Protein AF-A0AAJ1TEX1-F1 (afdb_monomer)

Solvent-accessible surface area (backbone atoms only — not comparable to full-atom values): 8470 Å² total; per-residue (Å²): 113,75,66,60,57,51,54,52,51,53,51,53,50,50,50,52,51,50,51,51,52,50,53,55,50,51,50,53,51,51,39,49,51,28,32,52,49,52,51,50,42,47,74,66,40,41,61,56,45,56,49,54,50,49,52,51,43,51,52,52,47,53,42,58,75,76,40,83,77,50,73,68,58,36,50,54,52,36,56,49,50,53,51,44,50,52,53,47,52,52,42,52,64,70,61,71,62,96,62,83,92,69,66,88,77,58,64,61,63,54,52,34,51,48,51,39,37,50,29,59,70,34,81,91,32,60,86,50,35,60,60,49,36,49,52,35,51,50,51,51,52,56,49,51,50,53,53,51,49,38,62,67,43,133

Structure (mmCIF, N/CA/C/O backbone):
data_AF-A0AAJ1TEX1-F1
#
_entry.id   AF-A0AAJ1TEX1-F1
#
loop_
_atom_site.group_PDB
_atom_site.id
_atom_site.type_symbol
_atom_site.label_atom_id
_atom_site.label_alt_id
_atom_site.label_co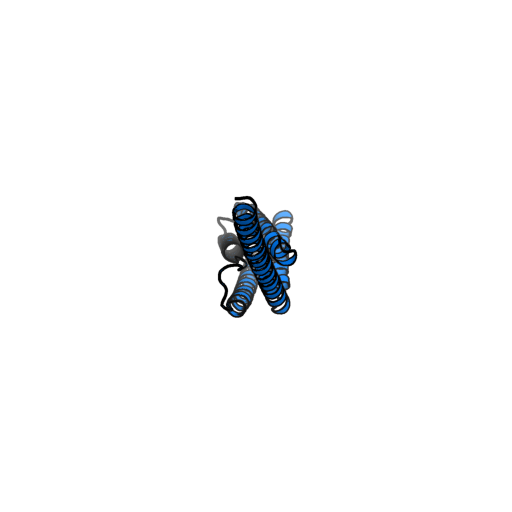mp_id
_atom_site.label_asym_id
_atom_site.label_entity_id
_atom_site.label_seq_id
_atom_site.pdbx_PDB_ins_code
_atom_site.Cartn_x
_atom_site.Cartn_y
_atom_site.Cartn_z
_atom_site.occupancy
_atom_site.B_iso_or_equiv
_atom_site.auth_seq_id
_atom_site.auth_comp_id
_atom_site.auth_asym_id
_atom_site.auth_atom_id
_atom_site.pdbx_PDB_model_num
ATOM 1 N N . MET A 1 1 ? -55.916 10.473 38.255 1.00 49.97 1 MET A N 1
ATOM 2 C CA . MET A 1 1 ? -55.464 10.814 36.882 1.00 49.97 1 MET A CA 1
ATOM 3 C C . MET A 1 1 ? -54.032 11.368 36.821 1.00 49.97 1 MET A C 1
ATOM 5 O O . MET A 1 1 ? -53.234 10.807 36.084 1.00 49.97 1 MET A O 1
ATOM 9 N N . LYS A 1 2 ? -53.637 12.364 37.640 1.00 49.16 2 LYS A N 1
ATOM 10 C CA . LYS A 1 2 ? -52.251 12.905 37.665 1.00 49.16 2 LYS A CA 1
ATOM 11 C C . LYS A 1 2 ? -51.138 11.877 37.961 1.00 49.16 2 LYS A C 1
ATOM 13 O O . LYS A 1 2 ? -50.056 11.996 37.403 1.00 49.16 2 LYS A O 1
ATOM 18 N N . GLN A 1 3 ? -51.381 10.861 38.79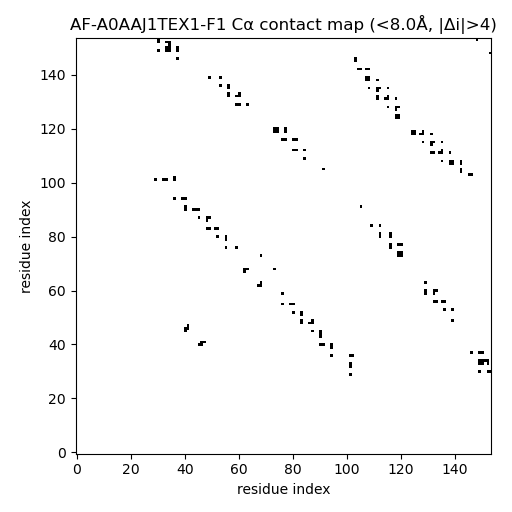9 1.00 50.88 3 GLN A N 1
ATOM 19 C CA . GLN A 1 3 ? -50.377 9.822 39.102 1.00 50.88 3 GLN A CA 1
ATOM 20 C C . GLN A 1 3 ? -50.117 8.845 37.941 1.00 50.88 3 GLN A C 1
ATOM 22 O O . GLN A 1 3 ? -49.003 8.346 37.820 1.00 50.88 3 GLN A O 1
ATOM 27 N N . PHE A 1 4 ? -51.108 8.588 37.081 1.00 49.16 4 PHE A N 1
ATOM 28 C CA . PHE A 1 4 ? -50.970 7.645 35.962 1.00 49.16 4 PHE A CA 1
ATOM 29 C C . PHE A 1 4 ? -50.106 8.245 34.842 1.00 49.16 4 PHE A C 1
ATOM 31 O O . PHE A 1 4 ? -49.181 7.597 34.369 1.00 49.16 4 PHE A O 1
ATOM 38 N N . ILE A 1 5 ? -50.328 9.529 34.532 1.00 53.00 5 ILE A N 1
ATOM 39 C CA . ILE A 1 5 ? -49.547 10.309 33.553 1.00 53.00 5 ILE A CA 1
ATOM 40 C C . ILE A 1 5 ? -48.088 10.481 34.014 1.00 53.00 5 ILE A C 1
ATOM 42 O O . ILE A 1 5 ? -47.157 10.430 33.213 1.00 53.00 5 ILE A O 1
ATOM 46 N N . ARG A 1 6 ? -47.867 10.639 35.327 1.00 53.19 6 ARG A N 1
ATOM 47 C CA . ARG A 1 6 ? -46.519 10.719 35.911 1.00 53.19 6 ARG A CA 1
ATOM 48 C C . ARG A 1 6 ? -45.756 9.397 35.786 1.00 53.19 6 ARG A C 1
ATOM 50 O O . ARG A 1 6 ? -44.587 9.431 35.429 1.00 53.19 6 ARG A O 1
ATOM 57 N N . LYS A 1 7 ? -46.418 8.256 36.029 1.00 57.59 7 LYS A N 1
ATOM 58 C CA . LYS A 1 7 ? -45.819 6.914 35.897 1.00 57.59 7 LYS A CA 1
ATOM 59 C C . LYS A 1 7 ? -45.480 6.557 34.445 1.00 57.59 7 LYS A C 1
ATOM 61 O O . LYS A 1 7 ? -44.423 5.981 34.198 1.00 57.59 7 LYS A O 1
ATOM 66 N N . SER A 1 8 ? -46.333 6.925 33.487 1.00 60.84 8 SER A N 1
ATOM 67 C CA . SER A 1 8 ? -46.066 6.708 32.058 1.00 60.84 8 SER A CA 1
ATOM 68 C C . SER A 1 8 ? -44.949 7.613 31.527 1.00 60.84 8 SER A C 1
ATOM 70 O O . SER A 1 8 ? -44.112 7.154 30.758 1.00 60.84 8 SER A O 1
ATOM 72 N N . GLY A 1 9 ? -44.878 8.870 31.984 1.00 65.25 9 GLY A N 1
ATOM 73 C CA . GLY A 1 9 ? -43.797 9.794 31.623 1.00 65.25 9 GLY A CA 1
ATOM 74 C C . GLY A 1 9 ? -42.427 9.354 32.145 1.00 65.25 9 GLY A C 1
ATOM 75 O O . GLY A 1 9 ? -41.445 9.410 31.413 1.00 65.25 9 GLY A O 1
ATOM 76 N N . THR A 1 10 ? -42.357 8.839 33.378 1.00 69.81 10 THR A N 1
ATOM 77 C CA . THR A 1 10 ? -41.110 8.283 33.929 1.00 69.81 10 THR A CA 1
ATOM 78 C C . THR A 1 10 ? -40.674 7.002 33.222 1.00 69.81 10 THR A C 1
ATOM 80 O O . THR A 1 10 ? -39.482 6.806 33.019 1.00 69.81 10 THR A O 1
ATOM 83 N N . ALA A 1 11 ? -41.615 6.145 32.809 1.00 72.38 11 ALA A N 1
ATOM 84 C CA . ALA A 1 11 ? -41.295 4.928 32.062 1.00 72.38 11 ALA A CA 1
ATOM 85 C C . ALA A 1 11 ? -40.742 5.245 30.661 1.00 72.38 11 ALA A C 1
ATOM 87 O O . ALA A 1 11 ? -39.729 4.678 30.266 1.00 72.38 11 ALA A O 1
ATOM 88 N N . LEU A 1 12 ? -41.349 6.198 29.945 1.00 75.94 12 LEU A N 1
ATOM 89 C CA . LEU A 1 12 ? -40.847 6.668 28.648 1.00 75.94 12 LEU A CA 1
ATOM 90 C C . LEU A 1 12 ? -39.472 7.337 28.763 1.00 75.94 12 LEU A C 1
ATOM 92 O O . LEU A 1 12 ? -38.611 7.095 27.923 1.00 75.94 12 LEU A O 1
ATOM 96 N N . ALA A 1 13 ? -39.241 8.127 29.815 1.00 77.19 13 ALA A N 1
ATOM 97 C CA . ALA A 1 13 ? -37.935 8.729 30.074 1.00 77.19 13 ALA A CA 1
ATOM 98 C C . ALA A 1 13 ? -36.854 7.669 30.343 1.00 77.19 13 ALA A C 1
ATOM 100 O O . ALA A 1 13 ? -35.757 7.770 29.805 1.00 77.19 13 ALA A O 1
ATOM 101 N N . LEU A 1 14 ? -37.167 6.626 31.121 1.00 80.62 14 LEU A N 1
ATOM 102 C CA . LEU A 1 14 ? -36.243 5.514 31.364 1.00 80.62 14 LEU A CA 1
ATOM 103 C C . LEU A 1 14 ? -35.935 4.739 30.078 1.00 80.62 14 LEU A C 1
ATOM 105 O O . LEU A 1 14 ? -34.771 4.466 29.814 1.00 80.62 14 LEU A O 1
ATOM 109 N N . ILE A 1 15 ? -36.946 4.457 29.247 1.00 82.69 15 ILE A N 1
ATOM 110 C CA . ILE A 1 15 ? -36.753 3.805 27.942 1.00 82.69 15 ILE A CA 1
ATOM 111 C C . ILE A 1 15 ? -35.863 4.661 27.032 1.00 82.69 15 ILE A C 1
ATOM 113 O O . ILE A 1 15 ? -34.927 4.139 26.434 1.00 82.69 15 ILE A O 1
ATOM 117 N N . ALA A 1 16 ? -36.109 5.972 26.955 1.00 80.69 16 ALA A N 1
ATOM 118 C CA . ALA A 1 16 ? -35.297 6.880 26.149 1.00 80.69 16 ALA A CA 1
ATOM 119 C C . ALA A 1 16 ? -33.834 6.920 26.622 1.00 80.69 16 ALA A C 1
ATOM 121 O O . ALA A 1 16 ? -32.925 6.859 25.798 1.00 80.69 16 ALA A O 1
ATOM 122 N N . VAL A 1 17 ? -33.598 6.956 27.939 1.00 84.94 17 VAL A N 1
ATOM 123 C CA . VAL A 1 17 ? -32.248 6.893 28.524 1.00 84.94 17 VAL A CA 1
ATOM 124 C C . VAL A 1 17 ? -31.575 5.550 28.233 1.00 84.94 17 VAL A C 1
ATOM 126 O O . VAL A 1 17 ? -30.392 5.532 27.911 1.00 84.94 17 VAL A O 1
ATOM 129 N N . SER A 1 18 ? -32.306 4.434 28.295 1.00 81.81 18 SER A N 1
ATOM 130 C CA . SER A 1 18 ? -31.766 3.116 27.944 1.00 81.81 18 SER A CA 1
ATOM 131 C C . SER A 1 18 ? -31.381 3.025 26.468 1.00 81.81 18 SER A C 1
ATOM 133 O O . SER A 1 18 ? -30.287 2.561 26.171 1.00 81.81 18 SER A O 1
ATOM 135 N N . ILE A 1 19 ? -32.225 3.519 25.554 1.00 86.12 19 ILE A N 1
ATOM 136 C CA . ILE A 1 19 ? -31.921 3.548 24.113 1.00 86.12 19 ILE A CA 1
ATOM 137 C C . ILE A 1 19 ? -30.694 4.423 23.843 1.00 86.12 19 ILE A C 1
ATOM 139 O O . ILE A 1 19 ? -29.773 3.980 23.164 1.00 86.12 19 ILE A O 1
ATOM 143 N N . LEU A 1 20 ? -30.650 5.634 24.410 1.00 84.12 20 LEU A N 1
ATOM 144 C CA . LEU A 1 20 ? -29.493 6.526 24.289 1.00 84.12 20 LEU A CA 1
ATOM 145 C C . LEU A 1 20 ? -28.221 5.868 24.833 1.00 84.12 20 LEU A C 1
ATOM 147 O O . LEU A 1 20 ? -27.185 5.917 24.182 1.00 84.12 20 LEU A O 1
ATOM 151 N N . GLY A 1 21 ? -28.306 5.206 25.989 1.00 81.94 21 GLY A N 1
ATOM 152 C CA . GLY A 1 21 ? -27.185 4.473 26.574 1.00 81.94 21 GLY A CA 1
ATOM 153 C C . GLY A 1 21 ? -26.685 3.340 25.677 1.00 81.94 21 GLY A C 1
ATOM 154 O O . GLY A 1 21 ? -25.479 3.192 25.508 1.00 81.94 21 GLY A O 1
ATOM 155 N N . THR A 1 22 ? -27.588 2.573 25.059 1.00 84.88 22 THR A N 1
ATOM 156 C CA . THR A 1 22 ? -27.215 1.510 24.117 1.00 84.88 22 THR A CA 1
ATOM 157 C C . THR A 1 22 ? -26.578 2.070 22.849 1.00 84.88 22 THR A C 1
ATOM 159 O O . THR A 1 22 ? -25.550 1.550 22.437 1.00 84.88 22 THR A O 1
ATOM 162 N N . VAL A 1 23 ? -27.123 3.138 22.258 1.00 83.56 23 VAL A N 1
ATOM 163 C CA . VAL A 1 23 ? -26.543 3.757 21.049 1.00 83.56 23 VAL A CA 1
ATOM 164 C C . VAL A 1 23 ? -25.145 4.305 21.335 1.00 83.56 23 VAL A C 1
ATOM 166 O O . VAL A 1 23 ? -24.212 4.005 20.600 1.00 83.56 23 VAL A O 1
ATOM 169 N N . LEU A 1 24 ? -24.972 5.039 22.439 1.00 84.25 24 LEU A N 1
ATOM 170 C CA . LEU A 1 24 ? -23.662 5.566 22.833 1.00 84.25 24 LEU A CA 1
ATOM 171 C C . LEU A 1 24 ? -22.650 4.447 23.106 1.00 84.25 24 LEU A C 1
ATOM 173 O O . LEU A 1 24 ? -21.479 4.580 22.762 1.00 84.25 24 LEU A O 1
ATOM 177 N N . TYR A 1 25 ? -23.092 3.343 23.713 1.00 83.25 25 TYR A N 1
ATOM 178 C CA . TYR A 1 25 ? -22.236 2.187 23.962 1.00 83.25 25 TYR A CA 1
ATOM 179 C C . TYR A 1 25 ? -21.825 1.475 22.669 1.00 83.25 25 TYR A C 1
ATOM 181 O O . TYR A 1 25 ? -20.658 1.123 22.532 1.00 83.25 25 TYR A O 1
ATOM 189 N N . MET A 1 26 ? -22.753 1.287 21.725 1.00 83.62 26 MET A N 1
ATOM 190 C CA . MET A 1 26 ? -22.452 0.677 20.426 1.00 83.62 26 MET A CA 1
ATOM 191 C C . MET A 1 26 ? -21.447 1.528 19.646 1.00 83.62 26 MET A C 1
ATOM 193 O O . MET A 1 26 ? -20.420 0.993 19.245 1.00 83.62 26 MET A O 1
ATOM 197 N N . ASN A 1 27 ? -21.659 2.848 19.560 1.00 82.56 27 ASN A N 1
ATOM 198 C CA . ASN A 1 27 ? -20.709 3.759 18.909 1.00 82.56 27 ASN A CA 1
ATOM 199 C C . ASN A 1 27 ? -19.322 3.707 19.569 1.00 82.56 27 ASN A C 1
ATOM 201 O O . ASN A 1 27 ? -18.312 3.601 18.888 1.00 82.56 27 ASN A O 1
ATOM 205 N N . TYR A 1 28 ? -19.259 3.704 20.907 1.00 83.25 28 TYR A N 1
ATOM 206 C CA . TYR A 1 28 ? -17.984 3.600 21.624 1.00 83.25 28 TYR A CA 1
ATOM 207 C C . TYR A 1 28 ? -17.231 2.292 21.326 1.00 83.25 28 TYR A C 1
ATOM 209 O O . TYR A 1 28 ? -16.002 2.287 21.231 1.00 83.25 28 TYR A O 1
ATOM 217 N N . ILE A 1 29 ? -17.951 1.170 21.228 1.00 83.44 29 ILE A N 1
ATOM 218 C CA . ILE A 1 29 ? -17.351 -0.121 20.879 1.00 83.44 29 ILE A CA 1
ATOM 219 C C . ILE A 1 29 ? -16.870 -0.108 19.428 1.00 83.44 29 ILE A C 1
ATOM 221 O O . ILE A 1 29 ? -15.740 -0.525 19.185 1.00 83.44 29 ILE A O 1
ATOM 225 N N . GLU A 1 30 ? -17.672 0.417 18.502 1.00 80.81 30 GLU A N 1
ATOM 226 C CA . GLU A 1 30 ? -17.301 0.554 17.090 1.00 80.81 30 GLU A CA 1
ATOM 227 C C . GLU A 1 30 ? -16.035 1.408 16.924 1.00 80.81 30 GLU A C 1
ATOM 229 O O . GLU A 1 30 ? -15.065 0.936 16.337 1.00 80.81 30 GLU A O 1
ATOM 234 N N . ASP A 1 31 ? -15.964 2.591 17.542 1.00 81.75 31 ASP A N 1
ATOM 235 C CA . ASP A 1 31 ? -14.771 3.453 17.500 1.00 81.75 31 ASP A CA 1
ATOM 236 C C . ASP A 1 31 ? -13.525 2.766 18.064 1.00 81.75 31 ASP A C 1
ATOM 238 O O . ASP A 1 31 ? -12.405 2.929 17.570 1.00 81.75 31 ASP A O 1
ATOM 242 N N . LYS A 1 32 ? -13.697 1.998 19.145 1.00 82.88 32 LYS A N 1
ATOM 243 C CA . LYS A 1 32 ? -12.596 1.262 19.766 1.00 82.88 32 LYS A CA 1
ATOM 244 C C . LYS A 1 32 ? -12.088 0.147 18.853 1.00 82.88 32 LYS A C 1
ATOM 246 O O . LYS A 1 32 ? -10.875 -0.079 18.791 1.00 82.88 32 LYS A O 1
ATOM 251 N N . GLU A 1 33 ? -12.988 -0.556 18.174 1.00 83.94 33 GLU A N 1
ATOM 252 C CA . GLU A 1 33 ? -12.635 -1.583 17.195 1.00 83.94 33 GLU A CA 1
ATOM 253 C C . GLU A 1 33 ? -11.924 -0.969 15.979 1.00 83.94 33 GLU A C 1
ATOM 255 O O . GLU A 1 33 ? -10.867 -1.485 15.607 1.00 83.94 33 GLU A O 1
ATOM 260 N N . ALA A 1 34 ? -12.389 0.179 15.463 1.00 83.12 34 ALA A N 1
ATOM 261 C CA . ALA A 1 34 ? -11.720 0.962 14.412 1.00 83.12 34 ALA A CA 1
ATOM 262 C C . ALA A 1 34 ? -10.261 1.261 14.759 1.00 83.12 34 ALA A C 1
ATOM 264 O O . ALA A 1 34 ? -9.337 0.940 14.006 1.00 83.12 34 ALA A O 1
ATOM 265 N N . LYS A 1 35 ? -10.05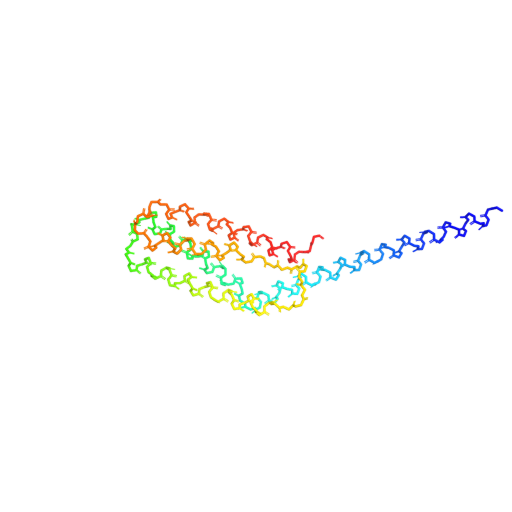1 1.854 15.939 1.00 84.94 35 LYS A N 1
ATOM 266 C CA . LYS A 1 35 ? -8.726 2.282 16.402 1.00 84.94 35 LYS A CA 1
ATOM 267 C C . LYS A 1 35 ? -7.808 1.089 16.588 1.00 84.94 35 LYS A C 1
ATOM 269 O O . LYS A 1 35 ? -6.685 1.103 16.098 1.00 84.94 35 LYS A O 1
ATOM 274 N N . THR A 1 36 ? -8.309 0.016 17.199 1.00 86.62 36 THR A N 1
ATOM 275 C CA . THR A 1 36 ? -7.543 -1.229 17.362 1.00 86.62 36 THR A CA 1
ATOM 276 C C . THR A 1 36 ? -7.165 -1.828 16.002 1.00 86.62 36 THR A C 1
ATOM 278 O O . THR A 1 36 ? -6.047 -2.319 15.829 1.00 86.62 36 THR A O 1
ATOM 281 N N . TYR A 1 37 ? -8.069 -1.773 15.020 1.00 88.19 37 TYR A N 1
ATOM 282 C CA . TYR A 1 37 ? -7.809 -2.250 13.664 1.00 88.19 37 TYR A CA 1
ATOM 283 C C . TYR A 1 37 ? -6.693 -1.444 12.987 1.00 88.19 37 TYR A C 1
ATOM 285 O O . TYR A 1 37 ? -5.733 -2.032 12.481 1.00 88.19 37 TYR A O 1
ATOM 293 N N . VAL A 1 38 ? -6.762 -0.108 13.024 1.00 88.88 38 VAL A N 1
ATOM 294 C CA . VAL A 1 38 ? -5.733 0.755 12.418 1.00 88.88 38 VAL A CA 1
ATOM 295 C C . VAL A 1 38 ? -4.396 0.674 13.158 1.00 88.88 38 VAL A C 1
ATOM 297 O O . VAL A 1 38 ? -3.336 0.632 12.526 1.00 88.88 38 VAL A O 1
ATOM 300 N N . GLU A 1 39 ? -4.417 0.582 14.487 1.00 89.50 39 GLU A N 1
ATOM 301 C CA . GLU A 1 39 ? -3.217 0.343 15.289 1.00 89.50 39 GLU A CA 1
ATOM 302 C C . GLU A 1 39 ? -2.548 -0.972 14.883 1.00 89.50 39 GLU A C 1
ATOM 304 O O . GLU A 1 39 ? -1.341 -0.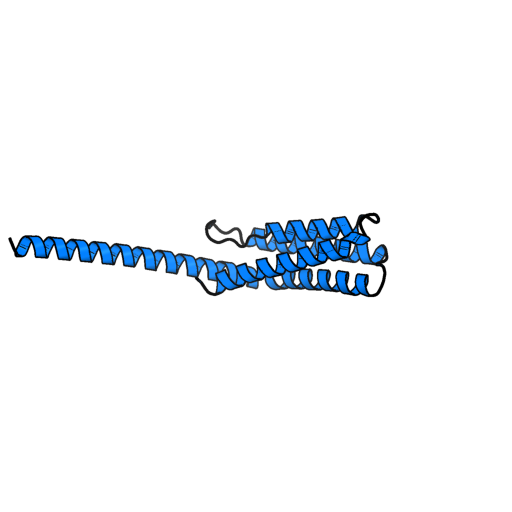998 14.639 1.00 89.50 39 GLU A O 1
ATOM 309 N N . THR A 1 40 ? -3.326 -2.048 14.735 1.00 90.12 40 THR A N 1
ATOM 310 C CA . THR A 1 40 ? -2.815 -3.349 14.283 1.00 90.12 40 THR A CA 1
ATOM 311 C C . THR A 1 40 ? -2.234 -3.242 12.873 1.00 90.12 40 THR A C 1
ATOM 313 O O . THR A 1 40 ? -1.122 -3.704 12.627 1.00 90.12 40 THR A O 1
ATOM 316 N N . TYR A 1 41 ? -2.931 -2.575 11.951 1.00 91.88 41 TYR A N 1
ATOM 317 C CA . TYR A 1 41 ? -2.447 -2.329 10.589 1.00 91.88 41 TYR A CA 1
ATOM 318 C C . TYR A 1 41 ? -1.094 -1.599 10.587 1.00 91.88 41 TYR A C 1
ATOM 320 O O . TYR A 1 41 ? -0.162 -1.988 9.874 1.00 91.88 41 TYR A O 1
ATOM 328 N N . THR A 1 42 ? -0.963 -0.574 11.428 1.00 92.31 42 THR A N 1
ATOM 329 C CA . THR A 1 42 ? 0.264 0.213 11.562 1.00 92.31 42 THR A CA 1
ATOM 330 C C . THR A 1 42 ? 1.394 -0.612 12.177 1.00 92.31 42 THR A C 1
ATOM 332 O O . THR A 1 42 ? 2.514 -0.583 11.668 1.00 92.31 42 THR A O 1
ATOM 335 N N . GLN A 1 43 ? 1.109 -1.405 13.215 1.00 93.06 43 GLN A N 1
ATOM 336 C CA . GLN A 1 43 ? 2.080 -2.300 13.858 1.00 93.06 43 GLN A CA 1
ATOM 337 C C . GLN A 1 43 ? 2.601 -3.389 12.914 1.00 93.06 43 GLN A C 1
ATOM 339 O O . GLN A 1 43 ? 3.775 -3.747 12.976 1.00 93.06 43 GLN A O 1
ATOM 344 N N . LEU A 1 44 ? 1.757 -3.883 12.005 1.00 93.12 44 LEU A N 1
ATOM 345 C CA . LEU A 1 44 ? 2.146 -4.834 10.961 1.00 93.12 44 LEU A CA 1
ATOM 346 C C . LEU A 1 44 ? 2.964 -4.189 9.825 1.00 93.12 44 LEU A C 1
ATOM 348 O O . LEU A 1 44 ? 3.364 -4.873 8.883 1.00 93.12 44 LEU A O 1
ATOM 352 N N . GLY A 1 45 ? 3.236 -2.882 9.899 1.00 94.00 45 GLY A N 1
ATOM 353 C CA . GLY A 1 45 ? 4.030 -2.154 8.911 1.00 94.00 45 GLY A CA 1
ATOM 354 C C . GLY A 1 45 ? 3.254 -1.772 7.651 1.00 94.00 45 GLY A C 1
ATOM 355 O O . GLY A 1 45 ? 3.864 -1.385 6.653 1.00 94.00 45 GLY A O 1
ATOM 356 N N . GLY A 1 46 ? 1.921 -1.844 7.675 1.00 93.62 46 GLY A N 1
ATOM 357 C CA . GLY A 1 46 ? 1.088 -1.516 6.523 1.00 93.62 46 GLY A CA 1
ATOM 358 C C . GLY A 1 46 ? 1.331 -0.096 5.999 1.00 93.62 46 GLY A C 1
ATOM 359 O O . GLY A 1 46 ? 1.585 0.088 4.807 1.00 93.62 46 GLY A O 1
ATOM 360 N N . SER A 1 47 ? 1.369 0.901 6.895 1.00 93.31 47 SER A N 1
ATOM 361 C CA . SER A 1 47 ? 1.608 2.311 6.537 1.00 93.31 47 SER A CA 1
ATOM 362 C C . SER A 1 47 ? 2.938 2.511 5.815 1.00 93.31 47 SER A C 1
ATOM 364 O O . SER A 1 47 ? 3.021 3.284 4.860 1.00 93.31 47 SER A O 1
ATOM 366 N N . GLN A 1 48 ? 3.975 1.782 6.233 1.00 95.81 48 GLN A N 1
ATOM 367 C CA . GLN A 1 48 ? 5.275 1.818 5.574 1.00 95.81 48 GLN A CA 1
ATOM 368 C C . GLN A 1 48 ? 5.184 1.257 4.150 1.00 95.81 48 GLN A C 1
ATOM 370 O O . GLN A 1 48 ? 5.687 1.882 3.222 1.00 95.81 48 GLN A O 1
ATOM 375 N N . ILE A 1 49 ? 4.501 0.125 3.956 1.00 96.88 49 ILE A N 1
ATOM 376 C CA . ILE A 1 49 ? 4.342 -0.494 2.632 1.00 96.88 49 ILE A CA 1
ATOM 377 C C . ILE A 1 49 ? 3.616 0.456 1.670 1.00 96.88 49 ILE A C 1
ATOM 379 O O . ILE A 1 49 ? 4.079 0.662 0.548 1.00 96.88 49 ILE A O 1
ATOM 383 N N . VAL A 1 50 ? 2.518 1.078 2.109 1.00 95.62 50 VAL A N 1
ATOM 384 C CA . VAL A 1 50 ? 1.757 2.037 1.286 1.00 95.62 50 VAL A CA 1
ATOM 385 C C . VAL A 1 50 ? 2.584 3.292 0.971 1.00 95.62 50 VAL A C 1
ATOM 387 O O . VAL A 1 50 ? 2.523 3.825 -0.142 1.00 95.62 50 VAL A O 1
ATOM 390 N N . ASN A 1 51 ? 3.414 3.756 1.908 1.00 95.44 51 ASN A N 1
ATOM 391 C CA . ASN A 1 51 ? 4.353 4.848 1.646 1.00 95.44 51 ASN A CA 1
ATOM 392 C C . ASN A 1 51 ? 5.415 4.454 0.612 1.00 95.44 51 ASN A C 1
ATOM 394 O O . ASN A 1 51 ? 5.631 5.204 -0.335 1.00 95.44 51 ASN A O 1
ATOM 398 N N . GLU A 1 52 ? 5.995 3.257 0.707 1.00 96.75 52 GLU A N 1
ATOM 399 C CA . GLU A 1 52 ? 6.945 2.749 -0.292 1.00 96.75 52 GLU A CA 1
ATOM 400 C C . GLU A 1 52 ? 6.299 2.583 -1.683 1.00 96.75 52 GLU A C 1
ATOM 402 O O . GLU A 1 52 ? 6.966 2.781 -2.705 1.00 96.75 52 GLU A O 1
ATOM 407 N N . MET A 1 53 ? 5.001 2.258 -1.755 1.00 96.31 53 MET A N 1
ATOM 408 C CA . MET A 1 53 ? 4.244 2.270 -3.017 1.00 96.31 53 MET A CA 1
ATOM 409 C C . MET A 1 53 ? 4.123 3.692 -3.571 1.00 96.31 53 MET A C 1
ATOM 411 O O . MET A 1 53 ? 4.426 3.913 -4.743 1.00 96.31 53 MET A O 1
ATOM 415 N N . THR A 1 54 ? 3.774 4.661 -2.716 1.00 95.12 54 THR A N 1
ATOM 416 C CA . THR A 1 54 ? 3.694 6.088 -3.083 1.00 95.12 54 THR A CA 1
ATOM 417 C C . THR A 1 54 ? 5.035 6.592 -3.625 1.00 95.12 54 THR A C 1
ATOM 419 O O . THR A 1 54 ? 5.091 7.221 -4.676 1.00 95.12 54 THR A O 1
ATOM 422 N N . GLU A 1 55 ? 6.138 6.275 -2.945 1.00 96.00 55 GLU A N 1
ATOM 423 C CA . GLU A 1 55 ? 7.489 6.626 -3.392 1.00 96.00 55 GLU A CA 1
ATOM 424 C C . GLU A 1 55 ? 7.828 5.995 -4.743 1.00 96.00 55 GLU A C 1
ATOM 426 O O . GLU A 1 55 ? 8.448 6.638 -5.590 1.00 96.00 55 GLU A O 1
ATOM 431 N N . THR A 1 56 ? 7.404 4.750 -4.969 1.00 96.06 56 THR A N 1
ATOM 432 C CA . THR A 1 56 ? 7.608 4.067 -6.252 1.00 96.06 56 THR A CA 1
ATOM 433 C C . THR A 1 56 ? 6.853 4.782 -7.377 1.00 96.06 56 THR A C 1
ATOM 435 O O . THR A 1 56 ? 7.414 4.973 -8.455 1.00 96.06 56 THR A O 1
ATOM 438 N N . TYR A 1 57 ? 5.623 5.244 -7.132 1.00 95.81 57 TYR A N 1
ATOM 439 C CA . TYR A 1 57 ? 4.861 6.059 -8.086 1.00 95.81 57 TYR A CA 1
ATOM 440 C C . TYR A 1 57 ? 5.529 7.407 -8.370 1.00 95.81 57 TYR A C 1
ATOM 442 O O . TYR A 1 57 ? 5.705 7.765 -9.536 1.00 95.81 57 TYR A O 1
ATOM 450 N N . SER A 1 58 ? 5.997 8.107 -7.336 1.00 93.88 58 SER A N 1
ATOM 451 C CA . SER A 1 58 ? 6.755 9.352 -7.499 1.00 93.88 58 SER A CA 1
ATOM 452 C C . SER A 1 58 ? 8.024 9.148 -8.329 1.00 93.88 58 SER A C 1
ATOM 454 O O . SER A 1 58 ? 8.298 9.937 -9.230 1.00 93.88 58 SER A O 1
ATOM 456 N N . GLN A 1 59 ? 8.763 8.057 -8.094 1.00 92.81 59 GLN A N 1
ATOM 457 C CA . GLN A 1 59 ? 9.949 7.702 -8.882 1.00 92.81 59 GLN A CA 1
ATOM 458 C C . GLN A 1 59 ? 9.608 7.440 -10.350 1.00 92.81 59 GLN A C 1
ATOM 460 O O . GLN A 1 59 ? 10.353 7.869 -11.231 1.00 92.81 59 GLN A O 1
ATOM 465 N N . ILE A 1 60 ? 8.492 6.759 -10.630 1.00 93.12 60 ILE A N 1
ATOM 466 C CA . ILE A 1 60 ? 8.024 6.554 -12.005 1.00 93.12 60 ILE A CA 1
ATOM 467 C C . ILE A 1 60 ? 7.747 7.911 -12.663 1.00 93.12 60 ILE A C 1
ATOM 469 O O . ILE A 1 60 ? 8.240 8.155 -13.765 1.00 93.12 60 ILE A O 1
ATOM 473 N N . MET A 1 61 ? 7.018 8.803 -11.987 1.00 92.19 61 MET A N 1
ATOM 474 C CA . MET A 1 61 ? 6.684 10.121 -12.532 1.00 92.19 61 MET A CA 1
ATOM 475 C C . MET A 1 61 ? 7.898 11.008 -12.771 1.00 92.19 61 MET A C 1
ATOM 477 O O . MET A 1 61 ? 8.024 11.595 -13.846 1.00 92.19 61 MET A O 1
ATOM 481 N N . GLU A 1 62 ? 8.808 11.089 -11.804 1.00 89.12 62 GLU A N 1
ATOM 482 C CA . GLU A 1 62 ? 10.035 11.869 -11.932 1.00 89.12 62 GLU A CA 1
ATOM 483 C C . GLU A 1 62 ? 10.883 11.359 -13.097 1.00 89.12 62 GLU A C 1
ATOM 485 O O . GLU A 1 62 ? 11.384 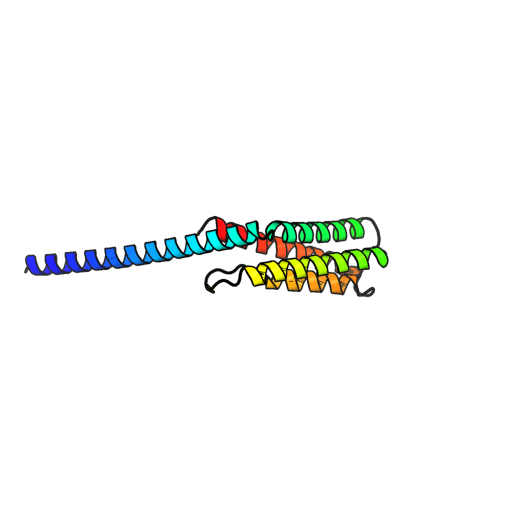12.140 -13.910 1.00 89.12 62 GLU A O 1
ATOM 490 N N . GLN A 1 63 ? 11.020 10.037 -13.214 1.00 86.62 63 GLN A N 1
ATOM 491 C CA . GLN A 1 63 ? 11.812 9.460 -14.283 1.00 86.62 63 GLN A CA 1
ATOM 492 C C . GLN A 1 63 ? 11.160 9.704 -15.639 1.00 86.62 63 GLN A C 1
ATOM 494 O O . GLN A 1 63 ? 11.876 10.176 -16.507 1.00 86.62 63 GLN A O 1
ATOM 499 N N . TYR A 1 64 ? 9.845 9.512 -15.809 1.00 85.06 64 TYR A N 1
ATOM 500 C CA . TYR A 1 64 ? 9.148 9.828 -17.068 1.00 85.06 64 TYR A CA 1
ATOM 501 C C . TYR A 1 64 ? 9.183 11.316 -17.437 1.00 85.06 64 TYR A C 1
ATOM 503 O O . TYR A 1 64 ? 9.226 11.642 -18.623 1.00 85.06 64 TYR A O 1
ATOM 511 N N . SER A 1 65 ? 9.176 12.215 -16.448 1.00 76.88 65 SER A N 1
ATOM 512 C CA . SER A 1 65 ? 9.272 13.660 -16.683 1.00 76.88 65 SER A CA 1
ATOM 513 C C . SER A 1 65 ? 10.652 14.082 -17.191 1.00 76.88 65 SER A C 1
ATOM 515 O O . SER A 1 65 ? 10.758 15.083 -17.898 1.00 76.88 65 SER A O 1
ATOM 517 N N . ASN A 1 66 ? 11.705 13.347 -16.824 1.00 74.06 66 ASN A N 1
ATOM 518 C CA . ASN A 1 66 ? 13.088 13.719 -17.119 1.00 74.06 66 ASN A CA 1
ATOM 519 C C . ASN A 1 66 ? 13.715 12.873 -18.244 1.00 74.06 66 ASN A C 1
ATOM 521 O O . ASN A 1 66 ? 14.552 13.371 -18.995 1.00 74.06 66 ASN A O 1
ATOM 525 N N . TYR A 1 67 ? 13.319 11.602 -18.380 1.00 71.62 67 TYR A N 1
ATOM 526 C CA . TYR A 1 67 ? 13.905 10.613 -19.291 1.00 71.62 67 TYR A CA 1
ATOM 527 C C . TYR A 1 67 ? 12.874 9.544 -19.708 1.00 71.62 67 TYR A C 1
ATOM 529 O O . TYR A 1 67 ? 11.969 9.185 -18.964 1.00 71.62 67 TYR A O 1
ATOM 537 N N . LYS A 1 68 ? 13.017 8.924 -20.886 1.00 74.69 68 LYS A N 1
ATOM 538 C CA . LYS A 1 68 ? 12.235 7.704 -21.168 1.00 74.69 68 LYS A CA 1
ATOM 539 C C . LYS A 1 68 ? 12.770 6.553 -20.317 1.00 74.69 68 LYS A C 1
ATOM 541 O O . LYS A 1 68 ? 13.963 6.250 -20.381 1.00 74.69 68 LYS A O 1
ATOM 546 N N . LEU A 1 69 ? 11.898 5.887 -19.557 1.00 80.19 69 LEU A N 1
ATOM 547 C CA . LEU A 1 69 ? 12.283 4.696 -18.801 1.00 80.19 69 LEU A CA 1
ATOM 548 C C . LEU A 1 69 ? 12.825 3.617 -19.742 1.00 80.19 69 LEU A C 1
ATOM 550 O O . LEU A 1 69 ? 12.155 3.197 -20.687 1.00 80.19 69 LEU A O 1
ATOM 554 N N . ASN A 1 70 ? 14.027 3.122 -19.454 1.00 87.81 70 ASN A N 1
ATOM 555 C CA . ASN A 1 70 ? 14.555 1.957 -20.151 1.00 87.81 70 ASN A CA 1
ATOM 556 C C . ASN A 1 70 ? 13.884 0.665 -19.640 1.00 87.81 70 ASN A C 1
ATOM 558 O O . ASN A 1 70 ? 13.256 0.633 -18.578 1.00 87.81 70 ASN A O 1
ATOM 562 N N . ARG A 1 71 ? 14.031 -0.421 -20.406 1.00 88.31 71 ARG A N 1
ATOM 563 C CA . ARG A 1 71 ? 13.395 -1.715 -20.117 1.00 88.31 71 ARG A CA 1
ATOM 564 C C . ARG A 1 71 ? 13.782 -2.289 -18.749 1.00 88.31 71 ARG A C 1
ATOM 566 O O . ARG A 1 71 ? 12.923 -2.839 -18.064 1.00 88.31 71 ARG A O 1
ATOM 573 N N . ASP A 1 72 ? 15.042 -2.152 -18.348 1.00 91.06 72 ASP A N 1
ATOM 574 C CA . ASP A 1 72 ? 15.539 -2.704 -17.085 1.00 91.06 72 ASP A CA 1
ATOM 575 C C . ASP A 1 72 ? 14.968 -1.953 -15.881 1.00 91.06 72 ASP A C 1
ATOM 577 O O . ASP A 1 72 ? 14.579 -2.568 -14.888 1.00 91.06 72 ASP A O 1
ATOM 581 N N . THR A 1 73 ? 14.860 -0.629 -15.979 1.00 91.06 73 THR A N 1
ATOM 582 C CA . THR A 1 73 ? 14.249 0.205 -14.945 1.00 91.06 73 THR A CA 1
ATOM 583 C C . THR A 1 73 ? 12.759 -0.089 -14.815 1.00 91.06 73 THR A C 1
ATOM 585 O O . THR A 1 73 ? 12.290 -0.293 -13.697 1.00 91.06 73 THR A O 1
ATOM 588 N N . LYS A 1 74 ? 12.025 -0.215 -15.933 1.00 92.00 74 LYS A N 1
ATOM 589 C CA . LYS A 1 74 ? 10.610 -0.632 -15.910 1.00 92.00 74 LYS A CA 1
ATOM 590 C C . LYS A 1 74 ? 10.437 -1.967 -15.198 1.00 92.00 74 LYS A C 1
ATOM 592 O O . LYS A 1 74 ? 9.607 -2.076 -14.303 1.00 92.00 74 LYS A O 1
ATOM 597 N N . LYS A 1 75 ? 11.273 -2.956 -15.532 1.00 94.19 75 LYS A N 1
ATOM 598 C CA . LYS A 1 75 ? 11.245 -4.267 -14.878 1.00 94.19 75 LYS A CA 1
ATOM 599 C C . LYS A 1 75 ? 11.482 -4.157 -13.368 1.00 94.19 75 LYS A C 1
ATOM 601 O O . LYS A 1 75 ? 10.701 -4.703 -12.601 1.00 94.19 75 LYS A O 1
ATOM 606 N N . LYS A 1 76 ? 12.497 -3.402 -12.931 1.00 94.94 76 LYS A N 1
ATOM 607 C CA . LYS A 1 76 ? 12.775 -3.185 -11.498 1.00 94.94 76 LYS A CA 1
ATOM 608 C C . LYS A 1 76 ? 11.600 -2.538 -10.759 1.00 94.94 76 LYS A C 1
ATOM 610 O O . LYS A 1 76 ? 11.315 -2.918 -9.627 1.00 94.94 76 LYS A O 1
ATOM 615 N N . LEU A 1 77 ? 10.931 -1.569 -11.383 1.00 95.12 77 LEU A N 1
ATOM 616 C CA . LEU A 1 77 ? 9.770 -0.886 -10.805 1.00 95.12 77 LEU A CA 1
ATOM 617 C C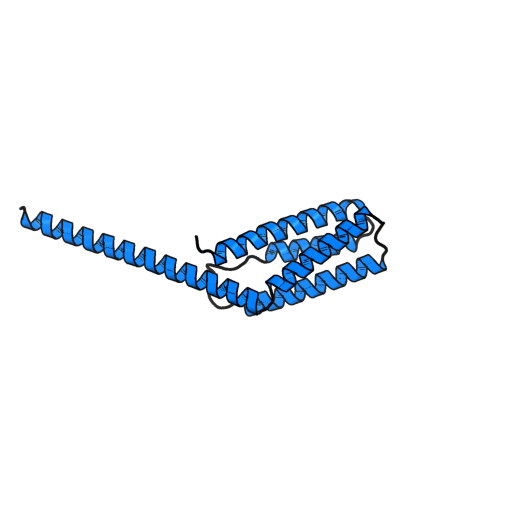 . LEU A 1 77 ? 8.565 -1.829 -10.694 1.00 95.12 77 LEU A C 1
ATOM 619 O O . LEU A 1 77 ? 7.919 -1.864 -9.650 1.00 95.12 77 LEU A O 1
ATOM 623 N N . VAL A 1 78 ? 8.315 -2.647 -11.721 1.00 96.12 78 VAL A N 1
ATOM 624 C CA . VAL A 1 78 ? 7.281 -3.696 -11.694 1.00 96.12 78 VAL A CA 1
ATOM 625 C C . VAL A 1 78 ? 7.565 -4.717 -10.590 1.00 96.12 78 VAL A C 1
ATOM 627 O O . VAL A 1 78 ? 6.687 -4.985 -9.771 1.00 96.12 78 VAL A O 1
ATOM 630 N N . ASP A 1 79 ? 8.792 -5.238 -10.511 1.00 97.00 79 ASP A N 1
ATOM 631 C CA . ASP A 1 79 ? 9.190 -6.212 -9.488 1.00 97.00 79 ASP A CA 1
ATOM 632 C C . ASP A 1 79 ? 9.021 -5.625 -8.071 1.00 97.00 79 ASP A C 1
ATOM 634 O O . ASP A 1 79 ? 8.534 -6.299 -7.158 1.00 97.00 79 ASP A O 1
ATOM 638 N N . ARG A 1 80 ? 9.360 -4.338 -7.887 1.00 97.00 80 ARG A N 1
ATOM 639 C CA . ARG A 1 80 ? 9.153 -3.616 -6.623 1.00 97.00 80 ARG A CA 1
ATOM 640 C C . ARG A 1 80 ? 7.669 -3.493 -6.273 1.00 97.00 80 ARG A C 1
ATOM 642 O O . ARG A 1 80 ? 7.299 -3.815 -5.146 1.00 97.00 80 ARG A O 1
ATOM 649 N N . LEU A 1 81 ? 6.819 -3.073 -7.212 1.00 96.56 81 LEU A N 1
ATOM 650 C CA . LEU A 1 81 ? 5.373 -2.956 -6.982 1.00 96.56 81 LEU A CA 1
ATOM 651 C C . LEU A 1 81 ? 4.732 -4.307 -6.650 1.00 96.56 81 LEU A C 1
ATOM 653 O O . LEU A 1 81 ? 3.911 -4.385 -5.735 1.00 96.56 81 LEU A O 1
ATOM 657 N N . GLN A 1 82 ? 5.135 -5.382 -7.329 1.00 96.81 82 GLN A N 1
ATOM 658 C CA . GLN A 1 82 ? 4.661 -6.736 -7.033 1.00 96.81 82 GLN A CA 1
ATOM 659 C C . GLN A 1 82 ? 5.071 -7.193 -5.629 1.00 96.81 82 GLN A C 1
ATOM 661 O O . GLN A 1 82 ? 4.255 -7.762 -4.900 1.00 96.81 82 GLN A O 1
ATOM 666 N N . LEU A 1 83 ? 6.315 -6.919 -5.223 1.00 97.44 83 LEU A N 1
ATOM 667 C CA . LEU A 1 83 ? 6.793 -7.227 -3.876 1.00 97.44 83 LEU A CA 1
ATOM 668 C C . LEU A 1 83 ? 5.990 -6.475 -2.808 1.00 97.44 83 LEU A C 1
ATOM 670 O O . LEU A 1 83 ? 5.562 -7.088 -1.830 1.00 97.44 83 LEU A O 1
ATOM 674 N N . LEU A 1 84 ? 5.778 -5.170 -2.993 1.00 97.62 84 LEU A N 1
ATOM 675 C CA . LEU A 1 84 ? 5.008 -4.340 -2.063 1.00 97.62 84 LEU A CA 1
ATOM 676 C C . LEU A 1 84 ? 3.551 -4.798 -1.975 1.00 97.62 84 LEU A C 1
ATOM 678 O O . LEU A 1 84 ? 3.043 -4.991 -0.875 1.00 97.62 84 LEU A O 1
ATOM 682 N N . THR A 1 85 ? 2.926 -5.086 -3.117 1.00 96.69 85 THR A N 1
ATOM 683 C CA . THR A 1 85 ? 1.563 -5.636 -3.189 1.00 96.69 85 THR A CA 1
ATOM 684 C C . THR A 1 85 ? 1.452 -6.937 -2.399 1.00 96.69 85 THR A C 1
ATOM 686 O O . THR A 1 85 ? 0.542 -7.104 -1.593 1.00 96.69 85 THR A O 1
ATOM 689 N N . LYS A 1 86 ? 2.415 -7.853 -2.565 1.00 97.25 86 LYS A N 1
ATOM 690 C CA . LYS A 1 86 ? 2.434 -9.123 -1.833 1.00 97.25 86 LYS A CA 1
ATOM 691 C C . LYS A 1 86 ? 2.599 -8.922 -0.325 1.00 97.25 86 LYS A C 1
ATOM 693 O O . LYS A 1 86 ? 1.948 -9.619 0.448 1.00 97.25 86 LYS A O 1
ATOM 698 N N . LYS A 1 87 ? 3.458 -7.991 0.104 1.00 97.00 87 LYS A N 1
ATOM 699 C CA . LYS A 1 87 ? 3.605 -7.647 1.527 1.00 97.00 87 LYS A CA 1
ATOM 700 C C . LYS A 1 87 ? 2.308 -7.060 2.089 1.00 97.00 87 LYS A C 1
ATOM 702 O O . LYS A 1 87 ? 1.892 -7.455 3.170 1.00 97.00 87 LYS A O 1
ATOM 707 N N . LEU A 1 88 ? 1.645 -6.178 1.341 1.00 95.69 88 LEU A N 1
ATOM 708 C CA . LEU A 1 88 ? 0.375 -5.582 1.755 1.00 95.69 88 LEU A CA 1
ATOM 709 C C . LEU A 1 88 ? -0.730 -6.640 1.895 1.00 95.69 88 LEU A C 1
ATOM 711 O O . LEU A 1 88 ? -1.421 -6.663 2.905 1.00 95.69 88 LEU A O 1
ATOM 715 N N . GLN A 1 89 ? -0.806 -7.595 0.964 1.00 94.94 89 GLN A N 1
ATOM 716 C CA . GLN A 1 89 ? -1.709 -8.750 1.070 1.00 94.94 89 GLN A CA 1
ATOM 717 C C . GLN A 1 89 ? -1.421 -9.614 2.302 1.00 94.94 89 GLN A C 1
ATOM 719 O O . GLN A 1 89 ? -2.335 -10.186 2.891 1.00 94.94 89 GLN A O 1
ATOM 724 N N . GLN A 1 90 ? -0.157 -9.756 2.709 1.00 94.25 90 GLN A N 1
ATOM 725 C CA . GLN A 1 90 ? 0.174 -10.465 3.948 1.00 94.25 90 GLN A CA 1
ATOM 726 C C . GLN A 1 90 ? -0.348 -9.715 5.176 1.00 94.25 90 GLN A C 1
ATOM 728 O O . GLN A 1 90 ? -0.915 -10.357 6.057 1.00 94.25 90 GLN A O 1
ATOM 733 N N . VAL A 1 91 ? -0.218 -8.384 5.197 1.00 93.38 91 VAL A N 1
ATOM 734 C CA . VAL A 1 91 ? -0.786 -7.533 6.253 1.00 93.38 91 VAL A CA 1
ATOM 735 C C . VAL A 1 91 ? -2.311 -7.658 6.288 1.00 93.38 91 VAL A C 1
ATOM 737 O O . VAL A 1 91 ? -2.863 -7.952 7.341 1.00 93.38 91 VAL A O 1
ATOM 740 N N . GLU A 1 92 ? -2.997 -7.533 5.150 1.00 92.25 92 GLU A N 1
ATOM 741 C CA . GLU A 1 92 ? -4.457 -7.705 5.060 1.00 92.25 92 GLU A CA 1
ATOM 742 C C . GLU A 1 92 ? -4.913 -9.082 5.570 1.00 92.25 92 GLU A C 1
ATOM 744 O O . GLU A 1 92 ? -5.860 -9.191 6.349 1.00 92.25 92 GLU A O 1
ATOM 749 N N . ASN A 1 93 ? -4.209 -10.151 5.193 1.00 90.62 93 ASN A N 1
ATOM 750 C CA . ASN A 1 93 ? -4.525 -11.497 5.671 1.00 90.62 93 ASN A CA 1
ATOM 751 C C . ASN A 1 93 ? -4.336 -11.645 7.188 1.00 90.62 93 ASN A C 1
ATOM 753 O O . ASN A 1 93 ? -5.090 -12.378 7.825 1.00 90.62 93 ASN A O 1
ATOM 757 N N . GLN A 1 94 ? -3.351 -10.958 7.770 1.00 89.62 94 GLN A N 1
ATOM 758 C CA . GLN A 1 94 ? -3.128 -10.927 9.219 1.00 89.62 94 GLN A CA 1
ATOM 759 C C . GLN A 1 94 ? -4.159 -10.056 9.951 1.00 89.62 94 GLN A C 1
ATOM 761 O O . GLN A 1 94 ? -4.484 -10.343 11.101 1.00 89.62 94 GLN A O 1
ATOM 766 N N . LEU A 1 95 ? -4.706 -9.041 9.276 1.00 86.44 95 LEU A N 1
ATOM 767 C CA . LEU A 1 95 ? -5.776 -8.178 9.779 1.00 86.44 95 LEU A CA 1
ATOM 768 C C . LEU A 1 95 ? -7.160 -8.820 9.753 1.00 86.44 95 LEU A C 1
ATOM 770 O O . LEU A 1 95 ? -8.070 -8.279 10.373 1.00 86.44 95 LEU A O 1
ATOM 774 N N . ASN A 1 96 ? -7.350 -9.948 9.058 1.00 71.31 96 ASN A N 1
ATOM 775 C CA . ASN A 1 96 ? -8.633 -10.652 8.998 1.00 71.31 96 ASN A CA 1
ATOM 776 C C . ASN A 1 96 ? -8.981 -11.326 10.344 1.00 71.31 96 ASN A C 1
ATOM 778 O O . ASN A 1 96 ? -9.050 -12.549 10.479 1.00 71.31 96 ASN A O 1
ATOM 782 N N . THR A 1 97 ? -9.251 -10.502 11.354 1.00 57.75 97 THR A N 1
ATOM 783 C CA . THR A 1 97 ? -9.833 -10.848 12.644 1.00 57.75 97 THR A CA 1
ATOM 784 C C . THR A 1 97 ? -11.293 -10.376 12.673 1.00 57.75 97 THR A C 1
ATOM 786 O O . THR A 1 97 ? -11.600 -9.199 12.744 1.00 57.75 97 THR A O 1
ATOM 789 N N . LYS A 1 98 ? -12.198 -11.355 12.565 1.00 52.56 98 LYS A N 1
ATOM 790 C CA . LYS A 1 98 ? -13.611 -11.452 13.003 1.00 52.56 98 LYS A CA 1
ATOM 791 C C . LYS A 1 98 ? -14.650 -10.324 12.829 1.00 52.56 98 LYS A C 1
ATOM 793 O O . LYS A 1 98 ? -15.821 -10.683 12.937 1.00 52.56 98 LYS A O 1
ATOM 798 N N . THR A 1 99 ? -14.335 -9.074 12.505 1.00 54.34 99 THR A N 1
ATOM 799 C CA . THR A 1 99 ? -15.369 -8.027 12.392 1.00 54.34 99 THR A CA 1
ATOM 800 C C . THR A 1 99 ? -15.385 -7.407 10.994 1.00 54.34 99 THR A C 1
ATOM 802 O O . THR A 1 99 ? -14.393 -6.858 10.525 1.00 54.34 99 THR A O 1
ATOM 805 N N . GLU A 1 100 ? -16.502 -7.564 10.275 1.00 60.38 100 GLU A N 1
ATOM 806 C CA . GLU A 1 100 ? -16.689 -7.053 8.903 1.00 60.38 100 GLU A CA 1
ATOM 807 C C . GLU A 1 100 ? -17.048 -5.565 8.847 1.00 60.38 100 GLU A C 1
ATOM 809 O O . GLU A 1 100 ? -16.871 -4.947 7.802 1.00 60.38 100 GLU A O 1
ATOM 814 N N . SER A 1 101 ? -17.537 -4.985 9.947 1.00 62.12 101 SER A N 1
ATOM 815 C CA . SER A 1 101 ? -18.131 -3.644 9.952 1.00 62.12 101 SER A CA 1
ATOM 816 C C . SER A 1 101 ? -17.129 -2.511 9.735 1.00 62.12 101 SER A C 1
ATOM 818 O O . SER A 1 101 ? -17.541 -1.444 9.292 1.00 62.12 101 SER A O 1
ATOM 820 N N . GLN A 1 102 ? -15.836 -2.720 10.007 1.00 67.06 102 GLN A N 1
ATOM 821 C CA . GLN A 1 102 ? -14.820 -1.668 9.914 1.00 67.06 102 GLN A CA 1
ATOM 822 C C . GLN A 1 102 ? -13.481 -2.204 9.401 1.00 67.06 102 GLN A C 1
ATOM 824 O O . GLN A 1 102 ? -12.525 -2.400 10.151 1.00 67.06 102 GLN A O 1
ATOM 829 N N . LYS A 1 103 ? -13.421 -2.456 8.090 1.00 80.94 103 LYS A N 1
ATOM 830 C CA . LYS A 1 103 ? -12.201 -2.876 7.395 1.00 80.94 103 LYS A CA 1
ATOM 831 C C . LYS A 1 103 ? -11.718 -1.789 6.445 1.00 80.94 103 LYS A C 1
ATOM 833 O O . LYS A 1 103 ? -12.505 -1.209 5.701 1.00 80.94 103 LYS A O 1
ATOM 838 N N . LEU A 1 104 ? -10.407 -1.574 6.441 1.00 84.56 104 LEU A N 1
ATOM 839 C CA . LEU A 1 104 ? -9.733 -0.840 5.371 1.00 84.56 104 LEU A CA 1
ATOM 840 C C . LEU A 1 104 ? -9.951 -1.574 4.043 1.00 84.56 104 LEU A C 1
ATOM 842 O O . LEU A 1 104 ? -9.756 -2.789 3.975 1.00 84.56 104 LEU A O 1
AT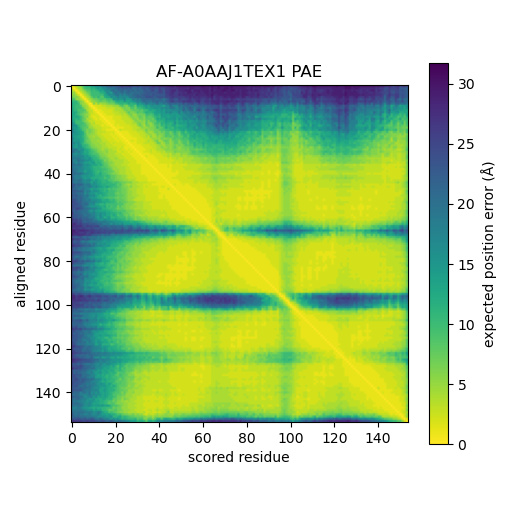OM 846 N N . ASP A 1 105 ? -10.337 -0.841 2.999 1.00 86.75 105 ASP A N 1
ATOM 847 C CA . ASP A 1 105 ? -10.535 -1.417 1.667 1.00 86.75 105 ASP A CA 1
ATOM 848 C C . ASP A 1 105 ? -9.235 -1.318 0.862 1.00 86.75 105 ASP A C 1
ATOM 850 O O . ASP A 1 105 ? -8.845 -0.247 0.400 1.00 86.75 105 ASP A O 1
ATOM 854 N N . PHE A 1 106 ? -8.541 -2.443 0.696 1.00 90.50 106 PHE A N 1
ATOM 855 C CA . PHE A 1 106 ? -7.284 -2.506 -0.053 1.00 90.50 106 PHE A CA 1
ATOM 856 C C . PHE A 1 106 ? -7.481 -2.703 -1.565 1.00 90.50 106 PHE A C 1
ATOM 858 O O . PHE A 1 106 ? -6.500 -2.661 -2.313 1.00 90.50 106 PHE A O 1
ATOM 865 N N . ALA A 1 107 ? -8.715 -2.913 -2.045 1.00 89.50 107 ALA A N 1
ATOM 866 C CA . ALA A 1 107 ? -8.979 -3.292 -3.433 1.00 89.50 107 ALA A CA 1
ATOM 867 C C . ALA A 1 107 ? -8.421 -2.271 -4.434 1.00 89.50 107 ALA A C 1
ATOM 869 O O . ALA A 1 107 ? -7.768 -2.660 -5.408 1.00 89.50 107 ALA A O 1
ATOM 870 N N . TYR A 1 108 ? -8.608 -0.978 -4.155 1.00 88.00 108 TYR A N 1
ATOM 871 C CA . TYR A 1 108 ? -8.093 0.108 -4.990 1.00 88.00 108 TYR A CA 1
ATOM 872 C C . TYR A 1 108 ? -6.564 0.088 -5.083 1.00 88.00 108 TYR A C 1
ATOM 874 O O . TYR A 1 108 ? -6.018 0.135 -6.183 1.00 88.00 108 TYR A O 1
ATOM 882 N N . LEU A 1 109 ? -5.862 -0.119 -3.962 1.00 93.50 109 LEU A N 1
ATOM 883 C CA . LEU A 1 109 ? -4.397 -0.202 -3.945 1.00 93.50 109 LEU A CA 1
ATOM 884 C C . LEU A 1 109 ? -3.874 -1.352 -4.818 1.00 93.50 109 LEU A C 1
ATOM 886 O O . LEU A 1 109 ? -2.883 -1.197 -5.534 1.00 93.50 109 LEU A O 1
ATOM 890 N N . TYR A 1 110 ? -4.544 -2.506 -4.790 1.00 95.00 110 TYR A N 1
ATOM 891 C CA . TYR A 1 110 ? -4.162 -3.660 -5.606 1.00 95.00 110 TYR A CA 1
ATOM 892 C C . TYR A 1 110 ? -4.467 -3.464 -7.085 1.00 95.00 110 TYR A C 1
ATOM 894 O O . TYR A 1 110 ? -3.653 -3.828 -7.941 1.00 95.00 110 TYR A O 1
ATOM 902 N N . GLN A 1 111 ? -5.638 -2.911 -7.391 1.00 94.19 111 GLN A N 1
ATOM 903 C CA . GLN A 1 111 ? -6.044 -2.629 -8.757 1.00 94.19 111 GLN A CA 1
ATOM 904 C C . GLN A 1 111 ? -5.087 -1.627 -9.405 1.00 94.19 111 GLN A C 1
ATOM 906 O O . GLN A 1 111 ? -4.579 -1.891 -10.497 1.00 94.19 111 GLN A O 1
ATOM 911 N N . ASP A 1 112 ? -4.767 -0.543 -8.707 1.00 94.50 112 ASP A N 1
ATOM 912 C CA . ASP A 1 112 ? -3.900 0.516 -9.211 1.00 94.50 112 ASP A CA 1
ATOM 913 C C . ASP A 1 112 ? -2.451 0.050 -9.365 1.00 94.50 112 ASP A C 1
ATOM 915 O O . ASP A 1 112 ? -1.839 0.246 -10.418 1.00 94.50 112 ASP A O 1
ATOM 919 N N . ALA A 1 113 ? -1.906 -0.680 -8.384 1.00 95.75 113 ALA A N 1
ATOM 920 C CA . ALA A 1 113 ? -0.578 -1.281 -8.507 1.00 95.75 113 ALA A CA 1
ATOM 921 C C . ALA A 1 113 ? -0.478 -2.244 -9.699 1.00 95.75 113 ALA A C 1
ATOM 923 O O . ALA A 1 113 ? 0.538 -2.266 -10.407 1.00 95.75 113 ALA A O 1
ATOM 924 N N . LYS A 1 114 ? -1.538 -3.019 -9.957 1.00 95.50 114 LYS A N 1
ATOM 925 C CA . LYS A 1 114 ? -1.621 -3.910 -11.117 1.00 95.50 114 LYS A CA 1
ATOM 926 C C . LYS A 1 114 ? -1.687 -3.126 -12.424 1.00 95.50 114 LYS A C 1
ATOM 928 O O . LYS A 1 114 ? -0.967 -3.478 -13.356 1.00 95.50 114 LYS A O 1
ATOM 933 N N . LEU A 1 115 ? -2.513 -2.084 -12.505 1.00 95.62 115 LEU A N 1
ATOM 934 C CA . LEU A 1 115 ? -2.636 -1.250 -13.702 1.00 95.62 115 LEU A CA 1
ATOM 935 C C . LEU A 1 115 ? -1.314 -0.562 -14.044 1.00 95.62 115 LEU A C 1
ATOM 937 O O . LEU A 1 115 ? -0.867 -0.670 -15.184 1.00 95.62 115 LEU A O 1
ATOM 941 N N . VAL A 1 116 ? -0.642 0.031 -13.054 1.00 96.31 116 VAL A N 1
ATOM 942 C CA . VAL A 1 116 ? 0.693 0.625 -13.228 1.00 96.31 116 VAL A CA 1
ATOM 943 C C . VAL A 1 116 ? 1.701 -0.422 -13.711 1.00 96.31 116 VAL A C 1
ATOM 945 O O . VAL A 1 116 ? 2.467 -0.182 -14.646 1.00 96.31 116 VAL A O 1
ATOM 948 N N . SER A 1 117 ? 1.687 -1.616 -13.114 1.00 96.25 117 SER A N 1
ATOM 949 C CA . SER A 1 117 ? 2.591 -2.701 -13.512 1.00 96.25 117 SER A CA 1
ATOM 950 C C . SER A 1 117 ? 2.350 -3.160 -14.954 1.00 96.25 117 SER A C 1
ATOM 952 O O . SER A 1 117 ? 3.306 -3.413 -15.691 1.00 96.25 117 SER A O 1
ATOM 954 N N . LEU A 1 118 ? 1.086 -3.251 -15.377 1.00 95.62 118 LEU A N 1
ATOM 955 C CA . LEU A 1 118 ? 0.714 -3.599 -16.748 1.00 95.62 118 LEU A CA 1
ATOM 956 C C . LEU A 1 118 ? 1.131 -2.506 -17.731 1.00 95.62 118 LEU A C 1
ATOM 958 O O . LEU A 1 118 ? 1.735 -2.824 -18.752 1.00 95.62 118 LEU A O 1
ATOM 962 N N . SER A 1 119 ? 0.884 -1.233 -17.408 1.00 94.44 119 SER A N 1
ATOM 963 C CA . SER A 1 119 ? 1.268 -0.118 -18.279 1.00 94.44 119 SER A CA 1
ATOM 964 C C . SER A 1 119 ? 2.785 -0.003 -18.435 1.00 94.44 119 SER A C 1
ATOM 966 O O . SER A 1 119 ? 3.262 0.262 -19.529 1.00 94.44 119 SER A O 1
ATOM 968 N N . LEU A 1 120 ? 3.560 -0.269 -17.377 1.00 93.00 120 LEU A N 1
ATOM 969 C CA . LEU A 1 120 ? 5.027 -0.313 -17.452 1.00 93.00 120 LEU A CA 1
ATOM 970 C C . LEU A 1 120 ? 5.549 -1.520 -18.245 1.00 93.00 120 LEU A C 1
ATOM 972 O O . LEU A 1 120 ? 6.652 -1.472 -18.789 1.00 93.00 120 LEU A O 1
ATOM 976 N N . SER A 1 121 ? 4.798 -2.619 -18.283 1.00 92.88 121 SER A N 1
ATOM 977 C CA . SER A 1 121 ? 5.210 -3.844 -18.977 1.00 92.88 121 SER A CA 1
ATOM 978 C C . SER A 1 121 ? 4.872 -3.829 -20.468 1.00 92.88 121 SER A C 1
ATOM 980 O O . SER A 1 121 ? 5.479 -4.587 -21.224 1.00 92.88 121 SER A O 1
ATOM 982 N N . ASP A 1 122 ? 3.929 -2.984 -20.890 1.00 91.44 122 ASP A N 1
ATOM 983 C CA . ASP A 1 122 ? 3.482 -2.846 -22.276 1.00 91.44 122 ASP A CA 1
ATOM 984 C C . ASP A 1 122 ? 4.133 -1.618 -22.946 1.00 91.44 122 ASP A C 1
ATOM 986 O O . ASP A 1 122 ? 3.737 -0.483 -22.677 1.00 91.44 122 ASP A O 1
ATOM 990 N N . PRO A 1 123 ? 5.094 -1.809 -23.872 1.00 85.44 123 PRO A N 1
ATOM 991 C CA . PRO A 1 123 ? 5.753 -0.702 -24.566 1.00 85.44 123 PRO A CA 1
ATOM 992 C C . PRO A 1 123 ? 4.799 0.185 -25.378 1.00 85.44 123 PRO A C 1
ATOM 994 O O . PRO A 1 123 ? 5.153 1.314 -25.706 1.00 85.44 123 PRO A O 1
ATOM 997 N N . THR A 1 124 ? 3.610 -0.316 -25.732 1.00 88.31 124 THR A N 1
ATOM 998 C CA . THR A 1 124 ? 2.598 0.442 -26.486 1.00 88.31 124 THR A CA 1
ATOM 999 C C . THR A 1 124 ? 1.787 1.396 -25.612 1.00 88.31 124 THR A C 1
ATOM 1001 O O . THR A 1 124 ? 0.995 2.167 -26.146 1.00 88.31 124 THR A O 1
ATOM 1004 N N . LYS A 1 125 ? 1.969 1.341 -24.287 1.00 87.62 125 LYS A N 1
ATOM 1005 C CA . LYS A 1 125 ? 1.252 2.150 -23.290 1.00 87.62 125 LYS A CA 1
ATOM 1006 C C . LYS A 1 125 ? 2.138 3.200 -22.626 1.00 87.62 125 LYS A C 1
ATOM 1008 O O . LYS A 1 125 ? 1.720 3.823 -21.655 1.00 87.62 125 LYS A O 1
ATOM 1013 N N . ASP A 1 126 ? 3.356 3.396 -23.128 1.00 85.50 126 ASP A N 1
ATOM 1014 C CA . ASP A 1 126 ? 4.345 4.311 -22.547 1.00 85.50 126 ASP A CA 1
ATOM 1015 C C . ASP A 1 126 ? 3.856 5.756 -22.419 1.00 85.50 126 ASP A C 1
ATOM 1017 O O . ASP A 1 126 ? 4.269 6.464 -21.505 1.00 85.50 126 ASP A O 1
ATOM 1021 N N . ASP A 1 127 ? 2.993 6.186 -23.332 1.00 87.50 127 ASP A N 1
ATOM 1022 C CA . ASP A 1 127 ? 2.362 7.502 -23.367 1.00 87.50 127 ASP A CA 1
ATOM 1023 C C . ASP A 1 127 ? 1.333 7.705 -22.248 1.00 87.50 127 ASP A C 1
ATOM 1025 O O . ASP A 1 127 ? 1.185 8.819 -21.745 1.00 87.50 127 ASP A O 1
ATOM 1029 N N . ILE A 1 128 ? 0.658 6.635 -21.824 1.00 90.12 128 ILE A N 1
ATOM 1030 C CA . ILE A 1 128 ? -0.367 6.690 -20.779 1.00 90.12 128 ILE A CA 1
ATOM 1031 C C . ILE A 1 128 ? 0.163 6.350 -19.383 1.00 90.12 128 ILE A C 1
ATOM 1033 O O . ILE A 1 128 ? -0.543 6.607 -18.409 1.00 90.12 128 ILE A O 1
ATOM 1037 N N . VAL A 1 129 ? 1.385 5.809 -19.252 1.00 92.31 129 VAL A N 1
ATOM 1038 C CA . VAL A 1 129 ? 1.973 5.467 -17.940 1.00 92.31 129 VAL A CA 1
ATOM 1039 C C . VAL A 1 129 ? 1.886 6.634 -16.947 1.00 92.31 129 VAL A C 1
ATOM 1041 O O . VAL A 1 129 ? 1.409 6.398 -15.837 1.00 92.31 129 VAL A O 1
ATOM 1044 N N . PRO A 1 130 ? 2.247 7.885 -17.306 1.00 93.06 130 PRO A N 1
ATOM 1045 C CA . PRO A 1 130 ? 2.117 9.013 -16.387 1.00 93.06 130 PRO A CA 1
ATOM 1046 C C . PRO A 1 130 ? 0.710 9.209 -15.816 1.00 93.06 130 PRO A C 1
ATOM 1048 O O . PRO A 1 130 ? 0.540 9.459 -14.626 1.00 93.06 130 PRO A O 1
ATOM 1051 N N . VAL A 1 131 ? -0.309 9.057 -16.663 1.00 93.88 131 VAL A N 1
ATOM 1052 C CA . VAL A 1 131 ? -1.714 9.238 -16.282 1.00 93.88 131 VAL A CA 1
ATOM 1053 C C . VAL A 1 131 ? -2.169 8.115 -15.351 1.00 93.88 131 VAL A C 1
ATOM 1055 O O . VAL A 1 131 ? -2.811 8.376 -14.338 1.00 93.88 131 VAL A O 1
ATOM 1058 N N . VAL A 1 132 ? -1.794 6.869 -15.656 1.00 94.69 132 VAL A N 1
ATOM 1059 C CA . VAL A 1 132 ? -2.118 5.702 -14.817 1.00 94.69 132 VAL A CA 1
ATOM 1060 C C . VAL A 1 132 ? -1.473 5.826 -13.432 1.00 94.69 132 VAL A C 1
ATOM 1062 O O . VAL A 1 132 ? -2.106 5.528 -12.423 1.00 94.69 132 VAL A O 1
ATOM 1065 N N . VAL A 1 133 ? -0.228 6.303 -13.367 1.00 95.19 133 VAL A N 1
ATOM 1066 C CA . VAL A 1 133 ? 0.511 6.492 -12.108 1.00 95.19 133 VAL A CA 1
ATOM 1067 C C . VAL A 1 133 ? -0.054 7.649 -11.283 1.00 95.19 133 VAL A C 1
ATOM 1069 O O . VAL A 1 133 ? -0.111 7.552 -10.055 1.00 95.19 133 VAL A O 1
ATOM 1072 N N . LEU A 1 134 ? -0.494 8.730 -11.934 1.00 94.19 134 LEU A N 1
ATOM 1073 C CA . LEU A 1 134 ? -1.181 9.830 -11.260 1.00 94.19 134 LEU A CA 1
ATOM 1074 C C . LEU A 1 134 ? -2.469 9.336 -10.594 1.00 94.19 134 LEU A C 1
ATOM 1076 O O . LEU A 1 134 ? -2.650 9.554 -9.400 1.00 94.19 134 LEU A O 1
ATOM 1080 N N . HIS A 1 135 ? -3.299 8.596 -11.333 1.00 94.56 135 HIS A N 1
ATOM 1081 C CA . HIS A 1 135 ? -4.534 8.025 -10.798 1.00 94.56 135 HIS A CA 1
ATOM 1082 C C . HIS A 1 135 ? -4.273 7.088 -9.609 1.00 94.56 135 HIS A C 1
ATOM 1084 O O . HIS A 1 135 ? -4.915 7.210 -8.570 1.00 94.56 135 HIS A O 1
ATOM 1090 N N . ALA A 1 136 ? -3.259 6.225 -9.714 1.00 94.56 136 ALA A N 1
ATOM 1091 C CA . ALA A 1 136 ? -2.839 5.361 -8.613 1.00 94.56 136 ALA A CA 1
ATOM 1092 C C . ALA A 1 136 ? -2.402 6.155 -7.367 1.00 94.56 136 ALA A C 1
ATOM 1094 O O . ALA A 1 136 ? -2.669 5.762 -6.233 1.00 94.56 136 ALA A O 1
ATOM 1095 N N . SER A 1 137 ? -1.734 7.295 -7.565 1.00 93.69 137 SER A N 1
ATOM 1096 C CA . SER A 1 137 ? -1.298 8.168 -6.470 1.00 93.69 137 SER A CA 1
ATOM 1097 C C . SER A 1 137 ? -2.479 8.862 -5.782 1.00 93.69 137 SER A C 1
ATOM 1099 O O . SER A 1 137 ? -2.485 8.989 -4.557 1.00 93.69 137 SER A O 1
ATOM 1101 N N . GLU A 1 138 ? -3.495 9.270 -6.546 1.00 91.62 138 GLU A N 1
ATOM 1102 C CA . GLU A 1 138 ? -4.761 9.790 -6.014 1.00 91.62 138 GLU A CA 1
ATOM 1103 C C . GLU A 1 138 ? -5.507 8.717 -5.211 1.00 91.62 138 GLU A C 1
ATOM 1105 O O . GLU A 1 138 ? -5.927 8.985 -4.085 1.00 91.62 138 GLU A O 1
ATOM 1110 N N . GLY A 1 139 ? -5.584 7.486 -5.732 1.00 89.31 139 GLY A N 1
ATOM 1111 C CA . GLY A 1 139 ? -6.177 6.338 -5.042 1.00 89.31 139 GLY A CA 1
ATOM 1112 C C . GLY A 1 139 ? -5.521 6.059 -3.687 1.00 89.31 139 GLY A C 1
ATOM 1113 O O . GLY A 1 139 ? -6.211 5.883 -2.682 1.00 89.31 139 GLY A O 1
ATOM 1114 N N . VAL A 1 140 ? -4.185 6.127 -3.613 1.00 92.69 140 VAL A N 1
ATOM 1115 C CA . VAL A 1 140 ? -3.456 6.047 -2.333 1.00 92.69 140 VAL A CA 1
ATOM 1116 C C . VAL A 1 140 ? -3.817 7.206 -1.397 1.00 92.69 140 VAL A C 1
ATOM 1118 O O . VAL A 1 140 ? -3.917 7.009 -0.185 1.00 92.69 140 VAL A O 1
ATOM 1121 N N . GLY A 1 141 ? -4.000 8.415 -1.929 1.00 90.44 141 GLY A N 1
ATOM 1122 C CA . GLY A 1 141 ? -4.407 9.590 -1.159 1.00 90.44 141 GLY A CA 1
ATOM 1123 C C . GLY A 1 141 ? -5.783 9.425 -0.511 1.00 90.44 141 GLY A C 1
ATOM 1124 O O . GLY A 1 141 ? -5.923 9.668 0.687 1.00 90.44 141 GLY A O 1
ATOM 1125 N N . GLU A 1 142 ? -6.777 8.964 -1.271 1.00 89.81 142 GLU A N 1
ATOM 1126 C CA . GLU A 1 142 ? -8.119 8.675 -0.746 1.00 89.81 142 GLU A CA 1
ATOM 1127 C C . GLU A 1 142 ? -8.095 7.535 0.275 1.00 89.81 142 GLU A C 1
ATOM 1129 O O . GLU A 1 142 ? -8.694 7.636 1.346 1.00 89.81 142 GLU A O 1
ATOM 1134 N N . TRP A 1 143 ? -7.315 6.490 0.004 1.00 91.50 143 TRP A N 1
ATOM 1135 C CA . TRP A 1 143 ? -7.127 5.387 0.937 1.00 91.50 143 TRP A CA 1
ATOM 1136 C C . TRP A 1 143 ? -6.514 5.849 2.273 1.00 91.50 143 TRP A C 1
ATOM 1138 O O . TRP A 1 143 ? -6.981 5.476 3.347 1.00 91.50 143 TRP A O 1
ATOM 1148 N N . LYS A 1 144 ? -5.517 6.745 2.243 1.00 91.12 144 LYS A N 1
ATOM 1149 C CA . LYS A 1 144 ? -4.933 7.334 3.463 1.00 91.12 144 LYS A CA 1
ATOM 1150 C C . LYS A 1 144 ? -5.949 8.147 4.269 1.00 91.12 144 LYS A C 1
ATOM 1152 O O . LYS A 1 144 ? -5.880 8.130 5.495 1.00 91.12 144 LYS A O 1
ATOM 1157 N N . LYS A 1 145 ? -6.899 8.831 3.621 1.00 90.62 145 LYS A N 1
ATOM 1158 C CA . LYS A 1 145 ? -7.989 9.524 4.331 1.00 90.62 145 LYS A CA 1
ATOM 1159 C C . LYS A 1 145 ? -8.888 8.534 5.070 1.00 90.62 145 LYS A C 1
ATOM 1161 O O . LYS A 1 145 ? -9.259 8.813 6.203 1.00 90.62 145 LYS A O 1
ATOM 1166 N N . GLN A 1 146 ? -9.179 7.372 4.476 1.00 88.50 146 GLN A N 1
ATOM 1167 C CA . GLN A 1 146 ? -9.935 6.310 5.151 1.00 88.50 146 GLN A CA 1
ATOM 1168 C C . GLN A 1 146 ? -9.251 5.878 6.457 1.00 88.50 146 GLN A C 1
ATOM 1170 O O . GLN A 1 146 ? -9.919 5.782 7.483 1.00 88.50 146 GLN A O 1
ATOM 1175 N N . VAL A 1 147 ? -7.925 5.686 6.438 1.00 88.1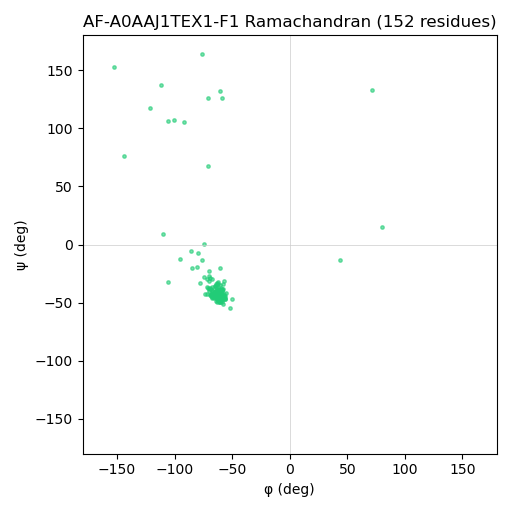2 147 VAL A N 1
ATOM 1176 C CA . VAL A 1 147 ? -7.144 5.370 7.648 1.00 88.12 147 VAL A CA 1
ATOM 1177 C C . VAL A 1 147 ? -7.316 6.452 8.709 1.00 88.12 147 VAL A C 1
ATOM 1179 O O . VAL A 1 147 ? -7.673 6.139 9.839 1.00 88.12 147 VAL A O 1
ATOM 1182 N N . VAL A 1 148 ? -7.118 7.721 8.341 1.00 88.06 148 VAL A N 1
ATOM 1183 C CA . VAL A 1 148 ? -7.224 8.851 9.279 1.00 88.06 148 VAL A CA 1
ATOM 1184 C C . VAL A 1 148 ? -8.626 8.958 9.885 1.00 88.06 148 VAL A C 1
ATOM 1186 O O . VAL A 1 148 ? -8.748 9.179 11.088 1.00 88.06 148 VAL A O 1
ATOM 1189 N N . ASN A 1 149 ? -9.678 8.761 9.088 1.00 86.38 149 ASN A N 1
ATOM 1190 C CA . ASN A 1 149 ? -11.057 8.785 9.583 1.00 86.38 149 ASN A CA 1
ATOM 1191 C C . ASN A 1 149 ? -11.294 7.667 10.616 1.00 86.38 149 ASN A C 1
ATOM 1193 O O . ASN A 1 149 ? -11.854 7.913 11.681 1.00 86.38 149 ASN A O 1
ATOM 1197 N N . MET A 1 150 ? -10.785 6.458 10.355 1.00 82.81 150 MET A N 1
ATOM 1198 C CA . MET A 1 150 ? -10.867 5.339 11.303 1.00 82.81 150 MET A CA 1
ATOM 1199 C C . MET A 1 150 ? -10.027 5.560 12.578 1.00 82.81 150 MET A C 1
ATOM 1201 O O . MET A 1 150 ? -10.393 5.066 13.641 1.00 82.81 150 MET A O 1
ATOM 1205 N N . GLU A 1 151 ? -8.917 6.304 12.513 1.00 81.75 151 GLU A N 1
ATOM 1206 C CA . GLU A 1 151 ? -8.116 6.657 13.701 1.00 81.75 151 GLU A CA 1
ATOM 1207 C C . GLU A 1 151 ? -8.802 7.687 14.599 1.00 81.75 151 GLU A C 1
ATOM 1209 O O . GLU A 1 151 ? -8.659 7.641 15.825 1.00 81.75 151 GLU A O 1
ATOM 1214 N N . GLN A 1 152 ? -9.513 8.646 14.008 1.00 77.81 152 GLN A N 1
ATOM 1215 C CA . GLN A 1 152 ? -10.132 9.734 14.761 1.00 77.81 152 GLN A CA 1
ATOM 1216 C C . GLN A 1 152 ? -11.424 9.265 15.450 1.00 77.81 152 GLN A C 1
ATOM 1218 O O . GLN A 1 152 ? -11.642 9.627 16.614 1.00 77.81 152 GLN A O 1
ATOM 1223 N N . GLY A 1 153 ? -12.161 8.330 14.836 1.00 63.47 153 GLY A N 1
ATOM 1224 C CA . GLY A 1 153 ? -13.551 8.037 15.203 1.00 63.47 153 GLY A CA 1
ATOM 1225 C C . GLY A 1 153 ? -14.438 9.197 14.741 1.00 63.47 153 GLY A C 1
ATOM 1226 O O . GLY A 1 153 ? -14.052 10.354 14.922 1.00 63.47 153 GLY A O 1
ATOM 1227 N N . ASP A 1 154 ? -15.558 8.896 14.088 1.00 50.53 154 ASP A N 1
ATOM 1228 C CA . ASP A 1 154 ? -16.494 9.921 13.590 1.00 50.53 154 ASP A CA 1
ATOM 1229 C C . ASP A 1 154 ? -17.221 10.653 14.738 1.00 50.53 154 ASP A C 1
ATOM 1231 O O . ASP A 1 154 ? -17.703 9.987 15.685 1.00 50.53 154 ASP A O 1
#

Radius of gyration: 24.06 Å; Cα contacts (8 Å, |Δi|>4): 106; chains: 1; bounding box: 71×25×66 Å

Organism: NCBI:txid1553429

Mean predicted aligned error: 8.06 Å

Secondary structure (DSSP, 8-state):
-HHHHHHHHHHHHHHHHHHHHHHHHHHHHHHHHHHHHHHHHHHTTHHHHHHHHHHHHHHHHHHHHHSPPPHHHHHHHHHHHHHHHHHHHHHHHHH--S--SS----HHHHHHHHHHHHHHH-GGGTTTHHHHHHHHHHHHHHHHHHHHHHHH--

Foldseek 3Di:
DVVVVVVVVVVVVVVVVVVVVVVVVVLVVQLVVLQVLLVLLVVLVVVVLLVQLLVLLVVLLVCLVPHQDDLVNLVVSLVSLVVSLVSNVVSQVVSPPDDPPHDQDCPLLNVLSVQLNVLSNDPVNSVCSNVSSVVSNVSSVVSVVSSVCSNVRD

Sequence (154 aa):
MKQFIRKSGTALALIAVSILGTVLYMNYIEDKEAKTYVETYTQLGGSQIVNEMTETYSQIMEQYSNYKLNRDTKKKLVDRLQLLTKKLQQVENQLNTKTESQKLDFAYLYQDAKLVSLSLSDPTKDDIVPVVVLHASEGVGEWKKQVVNMEQGD

pLDDT: mean 85.68, std 12.15, range [49.16, 97.62]

Nearest PDB structures (foldseek):
  5uig-assembly1_A  TM=5.025E-01  e=3.854E-01  Homo sapiens
  1szi-assembly1_A  TM=5.245E-01  e=5.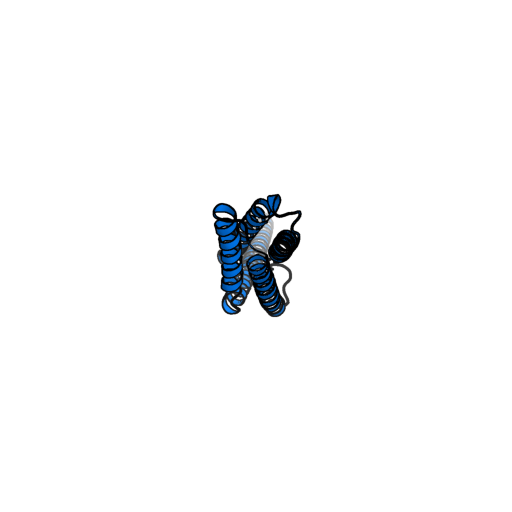205E-01  Mus musculus
  7rtu-assembly1_B  TM=3.182E-01  e=1.348E+00  Mus musculus
  7p5j-assembly1_B  TM=3.046E-01  e=2.718E+00  Homo sapiens
  8f7n-assembly1_A-2  TM=3.574E-01  e=5.480E+00  Sinorhizobium meliloti